Protein AF-A0A6J4X4U9-F1 (afdb_monomer_lite)

Sequence (83 aa):
MNHTLKGTDHAFSLEPVGLRKMVRDLHRCHEAMGEGVKRVYESEVIPIMKMGKKLVAACDLPVGHVFKPEDIAIKSPGDGLPP

pLDDT: mean 94.24, std 5.42, range [65.88, 98.38]

Structure (mmCIF, N/CA/C/O backbone):
data_AF-A0A6J4X4U9-F1
#
_entry.id   AF-A0A6J4X4U9-F1
#
loop_
_atom_site.group_PDB
_atom_site.id
_atom_site.type_symbol
_atom_site.label_atom_id
_atom_site.label_alt_id
_atom_site.label_comp_id
_atom_site.label_asym_id
_atom_site.label_entity_id
_atom_site.label_seq_id
_atom_site.pdbx_PDB_ins_code
_atom_site.Cartn_x
_atom_site.Cartn_y
_atom_site.Cartn_z
_atom_site.occupancy
_atom_site.B_iso_or_equiv
_atom_site.auth_seq_id
_atom_site.auth_comp_id
_atom_site.auth_asym_id
_atom_site.auth_atom_id
_atom_site.pdbx_PDB_model_num
ATOM 1 N N . MET A 1 1 ? 27.692 4.402 -34.360 1.00 65.88 1 MET A N 1
ATOM 2 C CA . MET A 1 1 ? 26.816 5.594 -34.342 1.00 65.88 1 MET A CA 1
ATOM 3 C C . MET A 1 1 ? 26.941 6.238 -32.973 1.00 65.88 1 MET A C 1
ATOM 5 O O . MET A 1 1 ? 26.820 5.508 -31.999 1.00 65.88 1 MET A O 1
ATOM 9 N N . ASN A 1 2 ? 27.260 7.532 -32.919 1.00 76.31 2 ASN A N 1
ATOM 10 C CA . ASN A 1 2 ? 27.546 8.311 -31.706 1.00 76.31 2 ASN A CA 1
ATOM 11 C C . ASN A 1 2 ? 26.892 9.699 -31.867 1.00 76.31 2 ASN A C 1
ATOM 13 O O . ASN A 1 2 ? 26.872 10.218 -32.986 1.00 76.31 2 ASN A O 1
ATOM 17 N N . HIS A 1 3 ? 26.367 10.288 -30.792 1.00 81.88 3 HIS A N 1
ATOM 18 C CA . HIS A 1 3 ? 25.709 11.603 -30.824 1.00 81.88 3 HIS A CA 1
ATOM 19 C C . HIS A 1 3 ? 26.642 12.782 -31.168 1.00 81.88 3 HIS A C 1
ATOM 21 O O . HIS A 1 3 ? 26.176 13.876 -31.467 1.00 81.88 3 HIS A O 1
ATOM 27 N N . THR A 1 4 ? 27.960 12.573 -31.133 1.00 83.56 4 THR A N 1
ATOM 28 C CA . THR A 1 4 ? 28.990 13.588 -31.436 1.00 83.56 4 THR A CA 1
ATOM 29 C C . THR A 1 4 ? 29.250 13.783 -32.937 1.00 83.56 4 THR A C 1
ATOM 31 O O . THR A 1 4 ? 30.104 14.584 -33.320 1.00 83.56 4 THR A O 1
ATOM 34 N N . LEU A 1 5 ? 28.542 13.059 -33.811 1.00 85.50 5 LEU A N 1
ATOM 35 C CA . LEU A 1 5 ? 28.662 13.206 -35.265 1.00 85.50 5 LEU A CA 1
ATOM 36 C C . LEU A 1 5 ? 28.101 14.556 -35.752 1.00 85.50 5 LEU A C 1
ATOM 38 O O . LEU A 1 5 ? 27.197 15.126 -35.148 1.00 85.50 5 LEU A O 1
ATOM 42 N N . LYS A 1 6 ? 28.634 15.071 -36.872 1.00 83.44 6 LYS A N 1
ATOM 43 C CA . LYS A 1 6 ? 28.190 16.346 -37.464 1.00 83.44 6 LYS A CA 1
ATOM 44 C C . LYS A 1 6 ? 26.726 16.273 -37.898 1.00 83.44 6 LYS A C 1
ATOM 46 O O . LYS A 1 6 ? 26.384 15.438 -38.725 1.00 83.44 6 LYS A O 1
ATOM 51 N N . GLY A 1 7 ? 25.914 17.203 -37.410 1.00 84.00 7 GLY A N 1
ATOM 52 C CA . GLY A 1 7 ? 24.487 17.316 -37.712 1.00 84.00 7 GLY A CA 1
ATOM 53 C C . GLY A 1 7 ? 23.724 17.663 -36.438 1.00 84.00 7 GLY A C 1
ATOM 54 O O . GLY A 1 7 ? 23.986 17.083 -35.389 1.00 84.00 7 GLY A O 1
ATOM 55 N N . THR A 1 8 ? 22.809 18.628 -36.511 1.00 84.81 8 THR A N 1
ATOM 56 C CA . THR A 1 8 ? 22.093 19.157 -35.335 1.00 84.81 8 THR A CA 1
ATOM 57 C C . THR A 1 8 ? 21.274 18.091 -34.612 1.00 84.81 8 THR A C 1
ATOM 59 O O . THR A 1 8 ? 21.176 18.124 -33.390 1.00 84.81 8 THR A O 1
ATOM 62 N N . ASP A 1 9 ? 20.767 17.100 -35.346 1.00 90.19 9 ASP A N 1
ATOM 63 C CA . ASP A 1 9 ? 19.883 16.063 -34.805 1.00 90.19 9 ASP A CA 1
ATOM 64 C C . ASP A 1 9 ? 20.640 14.908 -34.136 1.00 90.19 9 ASP A C 1
ATOM 66 O O . ASP A 1 9 ? 20.070 14.168 -33.329 1.00 90.19 9 ASP A O 1
ATOM 70 N N . HIS A 1 10 ? 21.939 14.745 -34.416 1.00 87.00 10 HIS A N 1
ATOM 71 C CA . HIS A 1 10 ? 22.730 13.672 -33.810 1.00 87.00 10 HIS A CA 1
ATOM 72 C C . HIS A 1 10 ? 22.857 13.838 -32.298 1.00 87.00 10 HIS A C 1
ATOM 74 O O . HIS A 1 10 ? 22.768 12.840 -31.586 1.00 87.00 10 HIS A O 1
ATOM 80 N N . ALA A 1 11 ? 22.958 15.078 -31.810 1.00 86.19 11 ALA A N 1
ATOM 81 C CA . ALA A 1 11 ? 23.008 15.388 -30.383 1.00 86.19 11 ALA A CA 1
ATOM 82 C C . ALA A 1 11 ? 21.738 14.949 -29.625 1.00 86.19 11 ALA A C 1
ATOM 84 O O . ALA A 1 11 ? 21.805 14.660 -28.432 1.00 86.19 11 ALA A O 1
ATOM 85 N N . PHE A 1 12 ? 20.594 14.870 -30.314 1.00 88.44 12 PHE A N 1
ATOM 86 C CA . PHE A 1 12 ? 19.301 14.487 -29.733 1.00 88.44 12 PHE A CA 1
ATOM 87 C C . PHE A 1 12 ? 18.922 13.024 -29.995 1.00 88.44 12 PHE A C 1
ATOM 89 O O . PHE A 1 12 ? 17.948 12.519 -29.437 1.00 88.44 12 PHE A O 1
ATOM 96 N N . SER A 1 13 ? 19.667 12.330 -30.854 1.00 90.81 13 SER A N 1
ATOM 97 C CA . SER A 1 13 ? 19.343 10.971 -31.276 1.00 90.81 13 SER A CA 1
ATOM 98 C C . SER A 1 13 ? 19.744 9.937 -30.226 1.00 90.81 13 SER A C 1
ATOM 100 O O . SER A 1 13 ? 20.822 9.999 -29.634 1.00 90.81 13 SER A O 1
ATOM 102 N N . LEU A 1 14 ? 18.907 8.914 -30.044 1.00 93.00 14 LEU A N 1
ATOM 103 C CA . LEU A 1 14 ? 19.270 7.766 -29.219 1.00 93.00 14 LEU A CA 1
ATOM 104 C C . LEU A 1 14 ? 20.356 6.932 -29.902 1.00 93.00 14 LEU A C 1
ATOM 106 O O . LEU A 1 14 ? 20.218 6.494 -31.044 1.00 93.00 14 LEU A O 1
ATOM 110 N N . GLU A 1 15 ? 21.412 6.623 -29.158 1.00 92.62 15 GLU A N 1
ATOM 111 C CA . GLU A 1 15 ? 22.375 5.600 -29.555 1.00 92.62 15 GLU A CA 1
ATOM 112 C C . GLU A 1 15 ? 21.743 4.198 -29.501 1.00 92.62 15 GLU A C 1
ATOM 114 O O . GLU A 1 15 ? 20.728 4.003 -28.823 1.00 92.62 15 GLU A O 1
ATOM 119 N N . PRO A 1 16 ? 22.345 3.170 -30.135 1.00 93.81 16 PRO A N 1
ATOM 120 C CA . PRO A 1 16 ? 21.752 1.832 -30.185 1.00 93.81 16 PRO A CA 1
ATOM 121 C C . PRO A 1 16 ? 21.361 1.259 -28.813 1.00 93.81 16 PRO A C 1
ATOM 123 O O . PRO A 1 16 ? 20.358 0.559 -28.694 1.00 93.81 16 PRO A O 1
ATOM 126 N N . VAL A 1 17 ? 22.125 1.564 -27.757 1.00 95.25 17 VAL A N 1
ATOM 127 C CA . VAL A 1 17 ? 21.782 1.162 -26.381 1.00 95.25 17 VAL A CA 1
ATOM 128 C C . VAL A 1 17 ? 20.540 1.903 -25.877 1.00 95.25 17 VAL A C 1
ATOM 130 O O . VAL A 1 17 ? 19.676 1.279 -25.263 1.00 95.25 17 VAL A O 1
ATOM 133 N N . GLY A 1 18 ? 20.446 3.210 -26.131 1.00 95.50 18 GLY A N 1
ATOM 134 C CA . GLY A 1 18 ? 19.299 4.035 -25.751 1.00 95.50 18 GLY A CA 1
ATOM 135 C C . GLY A 1 18 ? 18.021 3.575 -26.444 1.00 95.50 18 GLY A C 1
ATOM 136 O O . GLY A 1 18 ? 17.009 3.374 -25.780 1.00 95.50 18 GLY A O 1
ATOM 137 N N . LEU A 1 19 ? 18.098 3.284 -27.746 1.00 96.00 19 LEU A N 1
ATOM 138 C CA . LEU A 1 19 ? 16.964 2.766 -28.507 1.00 96.00 19 LEU A CA 1
ATOM 139 C C . LEU A 1 19 ? 16.485 1.411 -27.964 1.00 96.00 19 LEU A C 1
ATOM 141 O O . LEU A 1 19 ? 15.292 1.224 -27.743 1.00 96.00 19 LEU A O 1
ATOM 145 N N . ARG A 1 20 ? 17.407 0.482 -27.667 1.00 97.56 20 ARG A N 1
ATOM 146 C CA . ARG A 1 20 ? 17.051 -0.815 -27.060 1.00 97.56 20 ARG A CA 1
ATOM 147 C C . ARG A 1 20 ? 16.365 -0.659 -25.702 1.00 97.56 20 ARG A C 1
ATOM 149 O O . ARG A 1 20 ? 15.411 -1.380 -25.422 1.00 97.56 20 ARG A O 1
ATOM 156 N N . LYS A 1 21 ? 16.837 0.269 -24.862 1.00 98.12 21 LYS A N 1
ATOM 157 C CA . LYS A 1 21 ? 16.207 0.568 -23.566 1.00 98.12 21 LYS A CA 1
ATOM 158 C C . LYS A 1 21 ? 14.809 1.152 -23.754 1.00 98.12 21 LYS A C 1
ATOM 160 O O . LYS A 1 21 ? 13.887 0.660 -23.119 1.00 98.12 21 LYS A O 1
ATOM 165 N N . MET A 1 22 ? 14.646 2.110 -24.668 1.00 97.94 22 MET A N 1
ATOM 166 C CA . MET A 1 22 ? 13.348 2.718 -24.967 1.00 97.94 22 MET A CA 1
ATOM 167 C C . MET A 1 22 ? 12.324 1.667 -25.401 1.00 97.94 22 MET A C 1
ATOM 169 O O . MET A 1 22 ? 11.237 1.614 -24.840 1.00 97.94 22 MET A O 1
ATOM 173 N N . VAL A 1 23 ? 12.682 0.785 -26.339 1.00 98.12 23 VAL A N 1
ATOM 174 C CA . VAL A 1 23 ? 11.788 -0.293 -26.796 1.00 98.12 23 VAL A CA 1
ATOM 175 C C . VAL A 1 23 ? 11.412 -1.226 -25.642 1.00 98.12 23 VAL A C 1
ATOM 177 O O . VAL A 1 23 ? 10.231 -1.482 -25.424 1.00 98.12 23 VAL A O 1
ATOM 180 N N . ARG A 1 24 ? 12.393 -1.688 -24.852 1.00 98.12 24 ARG A N 1
ATOM 181 C CA . ARG A 1 24 ? 12.140 -2.510 -23.655 1.00 98.12 24 ARG A CA 1
ATOM 182 C C . ARG A 1 24 ? 11.167 -1.823 -22.693 1.00 98.12 24 ARG A C 1
ATOM 184 O O . ARG A 1 24 ? 10.272 -2.474 -22.162 1.00 98.12 24 ARG A O 1
ATOM 191 N N . ASP A 1 25 ? 11.368 -0.535 -22.440 1.00 98.38 25 ASP A N 1
ATOM 192 C CA . ASP A 1 25 ? 10.581 0.207 -21.460 1.00 98.38 25 ASP A CA 1
ATOM 193 C C . ASP A 1 25 ? 9.163 0.485 -21.967 1.00 98.38 25 ASP A C 1
ATOM 195 O O . ASP A 1 25 ? 8.229 0.361 -21.186 1.00 98.38 25 ASP A O 1
ATOM 199 N N . LEU A 1 26 ? 8.966 0.712 -23.271 1.00 98.31 26 LEU A N 1
ATOM 200 C CA . LEU A 1 26 ? 7.628 0.785 -23.872 1.00 98.31 26 LEU A CA 1
ATOM 201 C C . LEU A 1 26 ? 6.840 -0.521 -23.691 1.00 98.31 26 LEU A C 1
ATOM 203 O O . LEU A 1 26 ? 5.663 -0.473 -23.335 1.00 98.31 26 LEU A O 1
ATOM 207 N N . HIS A 1 27 ? 7.483 -1.680 -23.863 1.00 97.88 27 HIS A N 1
ATOM 208 C CA . HIS A 1 27 ? 6.839 -2.971 -23.595 1.00 97.88 27 HIS A CA 1
ATOM 209 C C . HIS A 1 27 ? 6.454 -3.125 -22.119 1.00 97.88 27 HIS A C 1
ATOM 211 O O . HIS A 1 27 ? 5.313 -3.463 -21.816 1.00 97.88 27 HIS A O 1
ATOM 217 N N . ARG A 1 28 ? 7.364 -2.793 -21.195 1.00 98.12 28 ARG A N 1
ATOM 218 C CA . ARG A 1 28 ? 7.080 -2.829 -19.750 1.00 98.12 28 ARG A CA 1
ATOM 219 C C . ARG A 1 28 ? 5.973 -1.864 -19.346 1.00 98.12 28 ARG A C 1
ATOM 221 O O . ARG A 1 28 ? 5.161 -2.202 -18.495 1.00 98.12 28 ARG A O 1
ATOM 228 N N . CYS A 1 29 ? 5.930 -0.672 -19.938 1.00 97.62 29 CYS A N 1
ATOM 229 C CA . CYS A 1 29 ? 4.856 0.286 -19.703 1.00 97.62 29 CYS A CA 1
ATOM 230 C C . CYS A 1 29 ? 3.507 -0.291 -20.134 1.00 97.62 29 CYS A C 1
ATOM 232 O O . CYS A 1 29 ? 2.543 -0.165 -19.388 1.00 97.62 29 CYS A O 1
ATOM 234 N N . HIS A 1 30 ? 3.440 -0.949 -21.294 1.00 95.31 30 HIS A N 1
ATOM 235 C CA . HIS A 1 30 ? 2.213 -1.599 -21.747 1.00 95.31 30 HIS A CA 1
ATOM 236 C C . HIS A 1 30 ? 1.728 -2.671 -20.763 1.00 95.31 30 HIS A C 1
ATOM 238 O O . HIS A 1 30 ? 0.564 -2.653 -20.374 1.00 95.31 30 HIS A O 1
ATOM 244 N N . GLU A 1 31 ? 2.627 -3.538 -20.296 1.00 95.31 31 GLU A N 1
ATOM 245 C CA . GLU A 1 31 ? 2.304 -4.554 -19.287 1.00 95.31 31 GLU A CA 1
ATOM 246 C C . GLU A 1 31 ? 1.863 -3.927 -17.954 1.00 95.31 31 GLU A C 1
ATOM 248 O O . GLU A 1 31 ? 0.859 -4.335 -17.376 1.00 95.31 31 GLU A O 1
ATOM 253 N N . ALA A 1 32 ? 2.583 -2.906 -17.480 1.00 95.12 32 ALA A N 1
ATOM 254 C CA . ALA A 1 32 ? 2.314 -2.251 -16.202 1.00 95.12 32 ALA A CA 1
ATOM 255 C C . ALA A 1 32 ? 1.009 -1.439 -16.188 1.00 95.12 32 ALA A C 1
ATOM 257 O O . ALA A 1 32 ? 0.404 -1.289 -15.128 1.00 95.12 32 ALA A O 1
ATOM 258 N N . MET A 1 33 ? 0.565 -0.913 -17.337 1.00 95.12 33 MET A N 1
ATOM 259 C CA . MET A 1 33 ? -0.731 -0.229 -17.446 1.00 95.12 33 MET A CA 1
ATOM 260 C C . MET A 1 33 ? -1.909 -1.179 -17.197 1.00 95.12 33 MET A C 1
ATOM 262 O O . MET A 1 33 ? -2.944 -0.749 -16.684 1.00 95.12 33 MET A O 1
ATOM 266 N N . GLY A 1 34 ? -1.752 -2.462 -17.534 1.0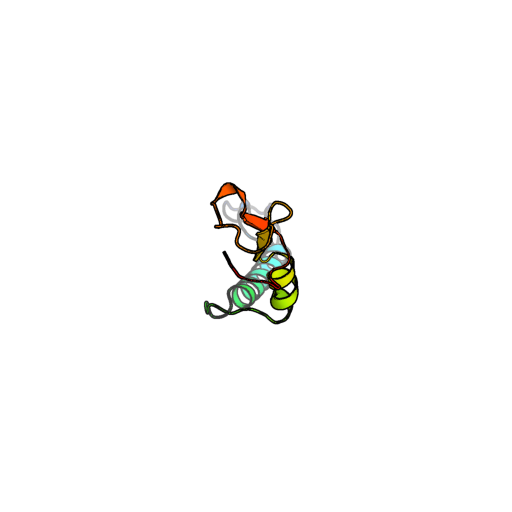0 92.00 34 GLY A N 1
ATOM 267 C CA . GLY A 1 34 ? -2.796 -3.464 -17.373 1.00 92.00 34 GLY A CA 1
ATOM 268 C C . GLY A 1 34 ? -4.087 -3.110 -18.119 1.00 92.00 34 GLY A C 1
ATOM 269 O O . GLY A 1 34 ? -4.085 -2.462 -19.162 1.00 92.00 34 GLY A O 1
ATOM 270 N N . GLU A 1 35 ? -5.212 -3.557 -17.570 1.00 93.31 35 GLU A N 1
ATOM 271 C CA . GLU A 1 35 ? -6.549 -3.451 -18.178 1.00 93.31 35 GLU A CA 1
ATOM 272 C C . GLU A 1 35 ? -7.400 -2.292 -17.622 1.00 93.31 35 GLU A C 1
ATOM 274 O O . GLU A 1 35 ? -8.552 -2.124 -18.011 1.00 93.31 35 GLU A O 1
ATOM 279 N N . GLY A 1 36 ? -6.864 -1.502 -16.684 1.00 91.81 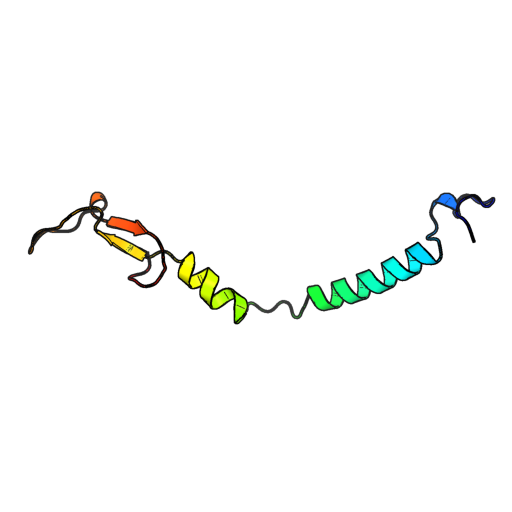36 GLY A N 1
ATOM 280 C CA . GLY A 1 36 ? -7.579 -0.369 -16.079 1.00 91.81 36 GLY A CA 1
ATOM 281 C C . GLY A 1 36 ? -8.745 -0.746 -15.151 1.00 91.81 36 GLY A C 1
ATOM 282 O O . GLY A 1 36 ? -9.503 0.130 -14.735 1.00 91.81 36 GLY A O 1
ATOM 283 N N . VAL A 1 37 ? -8.903 -2.027 -14.799 1.00 94.69 37 VAL A N 1
ATOM 284 C CA . VAL A 1 37 ? -9.991 -2.498 -13.931 1.00 94.69 37 VAL A CA 1
ATOM 285 C C . VAL A 1 37 ? -9.574 -2.502 -12.458 1.00 94.69 37 VAL A C 1
ATOM 287 O O . VAL A 1 37 ? -8.629 -3.175 -12.050 1.00 94.69 37 VAL A O 1
ATOM 290 N N . LYS A 1 38 ? -10.379 -1.802 -11.653 1.00 93.12 38 LYS A N 1
ATOM 291 C CA . LYS A 1 38 ? -10.525 -1.918 -10.193 1.00 93.12 38 LYS A CA 1
ATOM 292 C C . LYS A 1 38 ? -10.473 -3.355 -9.653 1.00 93.12 38 LYS A C 1
ATOM 294 O O . LYS A 1 38 ? -11.538 -3.960 -9.615 1.00 93.12 38 LYS A O 1
ATOM 299 N N . ARG A 1 39 ? -9.346 -3.890 -9.170 1.00 93.62 39 ARG A N 1
ATOM 300 C CA . ARG A 1 39 ? -9.326 -5.187 -8.458 1.00 93.62 39 ARG A CA 1
ATOM 301 C C . ARG A 1 39 ? -8.366 -5.202 -7.276 1.00 93.62 39 ARG A C 1
ATOM 303 O O . ARG A 1 39 ? -7.408 -4.440 -7.262 1.00 93.62 39 ARG A O 1
ATOM 310 N N . VAL A 1 40 ? -8.656 -6.069 -6.308 1.00 94.50 40 VAL A N 1
ATOM 311 C CA . VAL A 1 40 ? -7.728 -6.430 -5.231 1.00 94.50 40 VAL A CA 1
ATOM 312 C C . VAL A 1 40 ? -6.943 -7.649 -5.696 1.00 94.50 40 VAL A C 1
ATOM 314 O O . VAL A 1 40 ? -7.536 -8.644 -6.112 1.00 94.50 40 VAL A O 1
ATOM 317 N N . TYR A 1 41 ? -5.622 -7.568 -5.643 1.00 94.38 41 TYR A N 1
ATOM 318 C CA . TYR A 1 41 ? -4.737 -8.695 -5.899 1.00 94.38 41 TYR A CA 1
ATOM 319 C C . TYR A 1 41 ? -4.559 -9.536 -4.635 1.00 94.38 41 TYR A C 1
ATOM 321 O O . TYR A 1 41 ? -4.597 -9.023 -3.519 1.00 94.38 41 TYR A O 1
ATOM 329 N N . GLU A 1 42 ? -4.289 -10.830 -4.801 1.00 96.62 42 GLU A N 1
ATOM 330 C CA . GLU A 1 42 ? -4.060 -11.751 -3.678 1.00 96.62 42 GLU A CA 1
ATOM 331 C C . GLU A 1 42 ? -2.961 -11.238 -2.727 1.00 96.62 42 GLU A C 1
ATOM 333 O O . GLU A 1 42 ? -3.093 -11.280 -1.506 1.00 96.62 42 GLU A O 1
ATOM 338 N N . SER A 1 43 ? -1.905 -10.637 -3.289 1.00 96.75 43 SER A N 1
ATOM 339 C CA . SER A 1 43 ? -0.814 -10.017 -2.528 1.00 96.75 43 SER A CA 1
ATOM 340 C C . SER A 1 43 ? -1.242 -8.813 -1.683 1.00 96.75 43 SER A C 1
ATOM 342 O O . SER A 1 43 ? -0.528 -8.436 -0.756 1.00 96.75 43 SER A O 1
ATOM 344 N N . GLU A 1 44 ? -2.375 -8.187 -1.999 1.00 97.44 44 GLU A N 1
ATOM 345 C CA . GLU A 1 44 ? -2.901 -7.017 -1.295 1.00 97.44 44 GLU A CA 1
ATOM 346 C C . GLU A 1 44 ? -3.837 -7.394 -0.142 1.00 97.44 44 GLU A C 1
ATOM 348 O O . GLU A 1 44 ? -3.988 -6.600 0.785 1.00 97.44 44 GLU A O 1
ATOM 353 N N . VAL A 1 45 ? -4.410 -8.604 -0.132 1.00 96.25 45 VAL A N 1
ATOM 354 C CA . VAL A 1 45 ? -5.388 -9.042 0.883 1.00 96.25 45 VAL A CA 1
ATOM 355 C C . VAL A 1 45 ? -4.823 -8.919 2.302 1.00 96.25 45 VAL A C 1
ATOM 357 O O . VAL A 1 45 ? -5.434 -8.298 3.175 1.00 96.25 45 VAL A O 1
ATOM 360 N N . ILE A 1 46 ? -3.624 -9.462 2.532 1.00 97.19 46 ILE A N 1
ATOM 361 C CA . ILE A 1 46 ? -2.984 -9.448 3.855 1.00 97.19 46 ILE A CA 1
ATOM 362 C C . ILE A 1 46 ? -2.623 -8.012 4.288 1.00 97.19 46 ILE A C 1
ATOM 364 O O . ILE A 1 46 ? -2.991 -7.627 5.404 1.00 97.19 46 ILE A O 1
ATOM 368 N N . PRO A 1 47 ? -1.948 -7.184 3.460 1.00 97.31 47 PRO A N 1
ATOM 369 C CA . PRO A 1 47 ? -1.706 -5.779 3.785 1.00 97.31 47 PRO A CA 1
ATOM 370 C C . PRO A 1 47 ? -2.978 -4.973 4.062 1.00 97.31 47 PRO A C 1
ATOM 372 O O . PRO A 1 47 ? -2.995 -4.201 5.022 1.00 97.31 47 PRO A O 1
ATOM 375 N N . ILE A 1 48 ? -4.037 -5.167 3.267 1.00 96.56 48 ILE A N 1
ATOM 3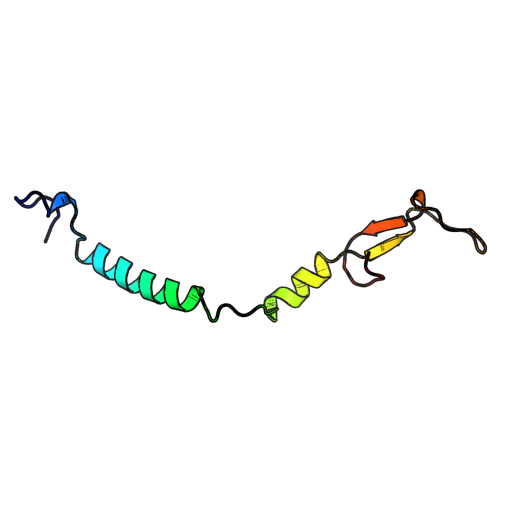76 C CA . ILE A 1 48 ? -5.319 -4.473 3.438 1.00 96.56 48 ILE A CA 1
ATOM 377 C C . ILE A 1 48 ? -5.925 -4.812 4.798 1.00 96.56 48 ILE A C 1
ATOM 379 O O . ILE A 1 48 ? -6.282 -3.898 5.535 1.00 96.56 48 ILE A O 1
ATOM 383 N N . MET A 1 49 ? -5.982 -6.090 5.182 1.00 96.31 49 MET A N 1
ATOM 384 C CA . MET A 1 49 ? -6.508 -6.481 6.495 1.00 96.31 49 MET A CA 1
ATOM 385 C C . MET A 1 49 ? -5.636 -5.938 7.634 1.00 96.31 49 MET A C 1
ATOM 387 O O . MET A 1 49 ? -6.147 -5.351 8.589 1.00 96.31 49 MET A O 1
ATOM 391 N N . LYS A 1 50 ? -4.309 -6.048 7.506 1.00 97.62 50 LYS A N 1
ATOM 392 C CA . LYS A 1 50 ? -3.359 -5.575 8.522 1.00 97.62 50 LYS A CA 1
ATOM 393 C C . LYS A 1 50 ? -3.479 -4.069 8.775 1.00 97.62 50 LYS A C 1
ATOM 395 O O . LYS A 1 50 ? -3.388 -3.635 9.921 1.00 97.62 50 LYS A O 1
ATOM 400 N N . MET A 1 51 ? -3.642 -3.277 7.715 1.00 97.44 51 MET A N 1
ATOM 401 C CA . MET A 1 51 ? -3.767 -1.815 7.795 1.00 97.44 51 MET A CA 1
ATOM 402 C C . MET A 1 51 ? -5.210 -1.344 7.997 1.00 97.44 51 MET A C 1
ATOM 404 O O . MET A 1 51 ? -5.424 -0.201 8.413 1.00 97.44 51 MET A O 1
ATOM 408 N N . GLY A 1 52 ? -6.182 -2.225 7.750 1.00 97.69 52 GLY A N 1
ATOM 409 C CA . GLY A 1 52 ? -7.600 -2.001 7.979 1.00 97.69 52 GLY A CA 1
ATOM 410 C C . GLY A 1 52 ? -7.873 -1.519 9.398 1.00 97.69 52 GLY A C 1
ATOM 411 O O . GLY A 1 52 ? -7.097 -1.762 10.331 1.00 97.69 52 GLY A O 1
ATOM 412 N N . LYS A 1 53 ? -8.956 -0.763 9.544 1.00 98.19 53 LYS A N 1
ATOM 413 C CA . LYS A 1 53 ? -9.351 -0.144 10.803 1.00 98.19 53 LYS A CA 1
ATOM 414 C C . LYS A 1 53 ? -10.603 -0.809 11.346 1.00 98.19 53 LYS A C 1
ATOM 416 O O . LYS A 1 53 ? -11.472 -1.207 10.579 1.00 98.19 53 LYS A O 1
ATOM 421 N N . LYS A 1 54 ? -10.681 -0.877 12.667 1.00 98.19 54 LYS A N 1
ATOM 422 C CA . LYS A 1 54 ? -11.849 -1.311 13.419 1.00 98.19 54 LYS A CA 1
ATOM 423 C C . LYS A 1 54 ? -12.136 -0.357 14.569 1.00 98.19 54 LYS A C 1
ATOM 425 O O . LYS A 1 54 ? -11.215 0.262 15.115 1.00 98.19 54 LYS A O 1
ATOM 430 N N . LEU A 1 55 ? -13.404 -0.292 14.946 1.00 97.75 55 LEU A N 1
ATOM 431 C CA . LEU A 1 55 ? -13.865 0.327 16.177 1.00 97.75 55 LEU A CA 1
ATOM 432 C C . LEU A 1 55 ? -13.503 -0.573 17.364 1.00 97.75 55 LEU A C 1
ATOM 434 O O . LEU A 1 55 ? -13.693 -1.790 17.327 1.00 97.75 55 LEU A O 1
ATOM 438 N N . VAL A 1 56 ? -12.966 0.032 18.417 1.00 97.25 56 VAL A N 1
ATOM 439 C CA . VAL A 1 56 ? -12.669 -0.611 19.701 1.00 97.25 56 VAL A CA 1
ATOM 440 C C . VAL A 1 56 ? -13.093 0.313 20.837 1.00 97.25 56 VAL A C 1
ATOM 442 O O . VAL A 1 56 ? -13.160 1.527 20.650 1.00 97.25 56 VAL A O 1
ATOM 445 N N . ALA A 1 57 ? -13.323 -0.242 22.026 1.00 97.06 57 ALA A N 1
ATOM 446 C CA . ALA A 1 57 ? -13.505 0.583 23.213 1.00 97.06 57 ALA A CA 1
ATOM 447 C C . ALA A 1 57 ? -12.200 1.340 23.531 1.00 97.06 57 ALA A C 1
ATOM 449 O O . ALA A 1 57 ? -11.103 0.767 23.491 1.00 97.06 57 ALA A O 1
ATOM 450 N N . ALA A 1 58 ? -12.312 2.637 23.805 1.00 97.44 58 ALA A N 1
ATOM 451 C CA . ALA A 1 58 ? -11.193 3.486 24.203 1.00 97.44 58 ALA A CA 1
ATOM 452 C C . ALA A 1 58 ? -10.742 3.201 25.648 1.00 97.44 58 ALA A C 1
ATOM 454 O O . ALA A 1 58 ? -9.572 3.396 25.980 1.00 97.44 58 ALA A O 1
ATOM 455 N N . CYS A 1 59 ? -11.660 2.704 26.476 1.00 95.62 59 CYS A N 1
ATOM 456 C CA . CYS A 1 59 ? -11.489 2.363 27.884 1.00 95.62 59 CYS A CA 1
ATOM 457 C C . CYS A 1 59 ? -12.403 1.182 28.269 1.00 95.62 59 CYS A C 1
ATOM 459 O O . CYS A 1 59 ? -13.162 0.682 27.437 1.00 95.62 59 CYS A O 1
ATOM 461 N N . ASP A 1 60 ? -12.329 0.733 29.523 1.00 96.88 60 ASP A N 1
ATOM 462 C CA . ASP A 1 60 ? -13.251 -0.273 30.058 1.00 96.88 60 ASP A CA 1
ATOM 463 C C . ASP A 1 60 ? -14.657 0.319 30.223 1.00 96.88 60 ASP A C 1
ATOM 465 O O . ASP A 1 60 ? -14.825 1.393 30.804 1.00 96.88 60 ASP A O 1
ATOM 469 N N . LEU A 1 61 ? -15.673 -0.401 29.741 1.00 96.69 61 LEU A N 1
ATOM 470 C CA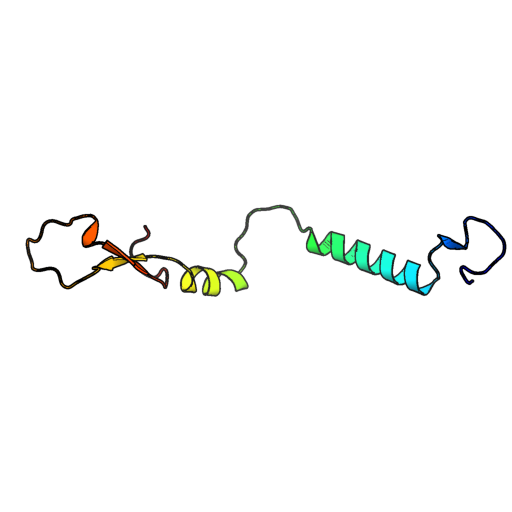 . LEU A 1 61 ? -17.065 0.051 29.752 1.00 96.69 61 LEU A CA 1
ATOM 471 C C . LEU A 1 61 ? -17.932 -0.898 30.594 1.00 96.69 61 LEU A C 1
ATOM 473 O O . LEU A 1 61 ? -17.984 -2.096 30.297 1.00 96.69 61 LEU A O 1
ATOM 477 N N . PRO A 1 62 ? -18.624 -0.402 31.637 1.00 96.12 62 PRO A N 1
ATOM 478 C CA . PRO A 1 62 ? -19.479 -1.238 32.469 1.00 96.12 62 PRO A CA 1
ATOM 479 C C . PRO A 1 62 ? -20.771 -1.640 31.745 1.00 96.12 62 PRO A C 1
ATOM 481 O O . PRO A 1 62 ? -21.252 -0.963 30.835 1.00 96.12 62 PRO A O 1
ATOM 484 N N . VAL A 1 63 ? -21.379 -2.746 32.182 1.00 97.12 63 VAL A N 1
ATOM 485 C CA . VAL A 1 63 ? -22.666 -3.214 31.643 1.00 97.12 63 VAL A CA 1
ATOM 486 C C . VAL A 1 63 ? -23.749 -2.156 31.870 1.00 97.12 63 VAL A C 1
ATOM 488 O O . VAL A 1 63 ? -23.885 -1.621 32.967 1.00 97.12 63 VAL A O 1
ATOM 491 N N . GLY A 1 64 ? -24.531 -1.874 30.825 1.00 96.44 64 GLY A N 1
ATOM 492 C CA . GLY A 1 64 ? -25.575 -0.845 30.848 1.00 96.44 64 GLY A CA 1
ATOM 493 C C . GLY A 1 64 ? -25.069 0.574 30.572 1.00 96.44 64 GLY A C 1
ATOM 494 O O . GLY A 1 64 ? -25.876 1.502 30.555 1.00 96.44 64 GLY A O 1
ATOM 495 N N . HIS A 1 65 ? -23.766 0.756 30.329 1.00 96.38 65 HIS A N 1
ATOM 496 C CA . HIS A 1 65 ? -23.213 2.034 29.886 1.00 96.38 65 HIS A CA 1
ATOM 497 C C . HIS A 1 65 ? -23.775 2.446 28.523 1.00 96.38 65 HIS A C 1
ATOM 499 O O . HIS A 1 65 ? -23.851 1.641 27.594 1.00 96.38 65 HIS A O 1
ATOM 505 N N . VAL A 1 66 ? -24.144 3.719 28.399 1.00 96.06 66 VAL A N 1
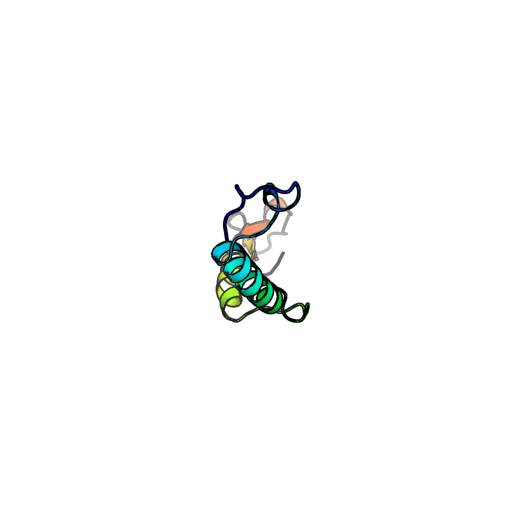ATOM 506 C CA . VAL A 1 66 ? -24.590 4.309 27.134 1.00 96.06 66 VAL A CA 1
ATOM 507 C C . VAL A 1 66 ? -23.377 4.901 26.428 1.00 96.06 66 VAL A C 1
ATOM 509 O O . VAL A 1 66 ? -22.768 5.837 26.942 1.00 96.06 66 VAL A O 1
ATOM 512 N N . PHE A 1 67 ? -23.055 4.363 25.250 1.00 94.44 67 PHE A N 1
ATOM 513 C CA . PHE A 1 67 ? -21.909 4.794 24.453 1.00 94.44 67 PHE A CA 1
ATOM 514 C C . PHE A 1 67 ? -21.933 6.289 24.134 1.00 94.44 67 PHE A C 1
ATOM 516 O O . PHE A 1 67 ? -22.955 6.845 23.723 1.00 94.44 67 PHE A O 1
ATOM 523 N N . LYS A 1 68 ? -20.757 6.901 24.234 1.00 95.69 68 LYS A N 1
ATOM 524 C CA . LYS A 1 68 ? -20.457 8.249 23.761 1.00 95.69 68 LYS A CA 1
ATOM 525 C C . LYS A 1 68 ? -19.352 8.204 22.705 1.00 95.69 68 LYS A C 1
ATOM 527 O O . LYS A 1 68 ? -18.601 7.230 22.652 1.00 95.69 68 LYS A O 1
ATOM 532 N N . PRO A 1 69 ? -19.205 9.253 21.880 1.00 95.56 69 PRO A N 1
ATOM 533 C CA . PRO A 1 69 ? -18.108 9.335 20.920 1.00 95.56 69 PRO A CA 1
ATOM 534 C C . PRO A 1 69 ? -16.724 9.150 21.557 1.00 95.56 69 PRO A C 1
ATOM 536 O O . PRO A 1 69 ? -15.866 8.512 20.956 1.00 95.56 69 PRO A O 1
ATOM 539 N N . GLU A 1 70 ? -16.517 9.650 22.781 1.00 96.62 70 GLU A N 1
ATOM 540 C CA . GLU A 1 70 ? -15.240 9.502 23.499 1.00 96.62 70 GLU A CA 1
ATOM 541 C C . GLU A 1 70 ? -14.883 8.044 23.846 1.00 96.62 70 GLU A C 1
ATOM 543 O O . GLU A 1 70 ? -13.707 7.725 24.014 1.00 96.62 70 GLU A O 1
ATOM 548 N N . ASP A 1 71 ? -15.879 7.155 23.932 1.00 97.38 71 ASP A N 1
ATOM 549 C CA . ASP A 1 71 ? -15.688 5.742 24.280 1.00 97.38 71 ASP A CA 1
ATOM 550 C C . ASP A 1 71 ? -15.183 4.911 23.092 1.00 97.38 71 ASP A C 1
ATOM 552 O O . ASP A 1 71 ? -14.825 3.742 23.255 1.00 97.38 71 ASP A O 1
ATOM 556 N N . ILE A 1 72 ? -15.171 5.487 21.886 1.00 96.75 72 ILE A N 1
ATOM 557 C CA . ILE A 1 72 ? -14.843 4.793 20.643 1.00 96.75 72 ILE A CA 1
ATOM 558 C C . ILE A 1 72 ? -13.457 5.227 20.172 1.00 96.75 72 ILE A C 1
ATOM 560 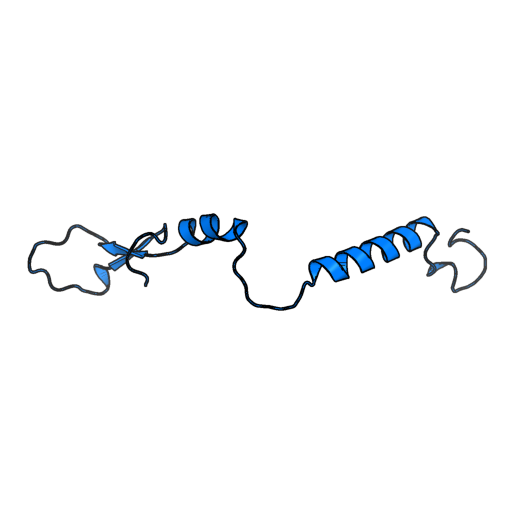O O . ILE A 1 72 ? -13.205 6.388 19.858 1.00 96.75 72 ILE A O 1
ATOM 564 N N . ALA A 1 73 ? -12.556 4.258 20.047 1.00 97.56 73 ALA A N 1
ATOM 565 C CA . ALA A 1 73 ? -11.270 4.435 19.393 1.00 97.56 73 ALA A CA 1
ATOM 566 C C . ALA A 1 73 ? -11.213 3.631 18.089 1.00 97.56 73 ALA A C 1
ATOM 568 O O . ALA A 1 73 ? -11.886 2.615 17.925 1.00 97.56 73 ALA A O 1
ATOM 569 N N . ILE A 1 74 ? -10.358 4.067 17.162 1.00 98.00 74 ILE A N 1
ATOM 570 C CA . ILE A 1 74 ? -10.137 3.394 15.880 1.00 98.00 74 ILE A CA 1
ATOM 571 C C . ILE A 1 74 ? -8.726 2.803 15.875 1.00 98.00 74 ILE A C 1
ATOM 573 O O . ILE A 1 74 ? -7.738 3.534 15.974 1.00 98.00 74 ILE A O 1
ATOM 577 N N . LYS A 1 75 ? -8.608 1.478 15.754 1.00 97.44 75 LYS A N 1
ATOM 578 C CA . LYS A 1 75 ? -7.317 0.763 15.747 1.00 97.44 75 LYS A CA 1
ATOM 579 C C . LYS A 1 75 ? -7.231 -0.222 14.580 1.00 97.44 75 LYS A C 1
ATOM 581 O O . LYS A 1 75 ? -8.228 -0.520 13.942 1.00 97.44 75 LYS A O 1
ATOM 586 N N . SER A 1 76 ? -6.025 -0.696 14.285 1.00 97.69 76 SER A N 1
ATOM 587 C CA . SER A 1 76 ? -5.774 -1.826 13.373 1.00 97.69 76 SER A CA 1
ATOM 588 C C . SER A 1 76 ? -5.528 -3.109 14.185 1.00 97.69 76 SER A C 1
ATOM 590 O O . SER A 1 76 ? -5.208 -2.992 15.373 1.00 97.69 76 SER A O 1
ATOM 592 N N . PRO A 1 77 ? -5.609 -4.316 13.591 1.00 97.81 77 PRO A N 1
ATOM 593 C CA . PRO A 1 77 ? -5.998 -4.618 12.206 1.00 97.81 77 PRO A CA 1
ATOM 594 C C . PRO A 1 77 ? -7.518 -4.538 11.970 1.00 97.81 77 PRO A C 1
ATOM 596 O O . PRO A 1 77 ? -8.283 -4.288 12.897 1.00 97.81 77 PRO A O 1
ATOM 599 N N . GLY A 1 78 ? -7.943 -4.687 10.713 1.00 96.56 78 GLY A N 1
ATOM 600 C CA . GLY A 1 78 ? -9.339 -4.607 10.262 1.00 96.56 78 GLY A CA 1
ATOM 601 C C . GLY A 1 78 ? -10.124 -5.906 10.456 1.00 96.56 78 GLY A C 1
ATOM 602 O O . GLY A 1 78 ? -10.857 -6.319 9.569 1.00 96.56 78 GLY A O 1
ATOM 603 N N . ASP A 1 79 ? -9.931 -6.572 11.589 1.00 96.25 79 ASP A N 1
ATOM 604 C CA . ASP A 1 79 ? -10.546 -7.846 11.989 1.00 96.25 79 ASP A CA 1
ATOM 605 C C . ASP A 1 79 ? -11.731 -7.647 12.960 1.00 96.25 79 ASP A C 1
ATOM 607 O O . ASP A 1 79 ? -12.074 -8.539 13.732 1.00 96.25 79 ASP A O 1
ATOM 611 N N . GLY A 1 80 ? -12.341 -6.459 12.961 1.00 95.31 80 GLY A N 1
ATOM 612 C CA . GLY A 1 80 ? -13.463 -6.107 13.833 1.00 95.31 80 GLY A CA 1
ATOM 613 C C . GLY A 1 80 ? -14.508 -5.249 13.127 1.00 95.31 80 GLY A C 1
ATOM 614 O O . GLY A 1 80 ? -14.544 -5.187 11.900 1.00 95.31 80 GLY A O 1
ATOM 615 N N . LEU A 1 81 ? -15.360 -4.579 13.906 1.00 96.00 81 LEU A N 1
ATOM 616 C CA . LEU A 1 81 ? -16.407 -3.710 13.368 1.00 96.00 81 LEU A CA 1
ATOM 617 C C . LEU A 1 81 ? -15.769 -2.543 12.589 1.00 96.00 81 LEU A C 1
ATOM 619 O O . LEU A 1 81 ? -14.978 -1.812 13.190 1.00 96.00 81 LEU A O 1
ATOM 623 N N . PRO A 1 82 ? -16.066 -2.357 11.291 1.00 94.75 82 PRO A N 1
ATOM 624 C CA . PRO A 1 82 ? -15.508 -1.248 10.531 1.00 94.75 82 PRO A CA 1
ATOM 625 C C . PRO A 1 82 ? -16.045 0.095 11.055 1.00 94.75 82 PRO A C 1
ATOM 627 O O . PRO A 1 82 ? -17.177 0.141 11.545 1.00 94.75 82 PRO A O 1
ATOM 630 N N . PRO A 1 83 ? -15.238 1.166 10.985 1.00 91.00 83 PRO A N 1
ATOM 631 C CA . PRO A 1 83 ? -15.720 2.526 11.197 1.00 91.00 83 PRO A CA 1
ATOM 632 C C . PRO A 1 83 ? -16.680 2.986 10.094 1.00 91.00 83 PRO A C 1
ATOM 634 O O . PRO A 1 83 ? -16.574 2.474 8.953 1.00 91.00 83 PRO A O 1
#

Foldseek 3Di:
DALPDPDPCSVVDDDPVRVVVVVVVVVVVVVVVPDPDDDDDPVCPVVLQFCAKAWDFPDDDDPPDDDDPNRIDIDDRNPYHHD

Radius of gyration: 27.98 Å; chains: 1; bounding box: 55×31×70 Å

Secondary structure (DSSP, 8-state):
--TTSSSTTGGGSPPHHHHHHHHHHHHHHHHHHTT------HHHHHHHHHH--EEEESS---TTPPP-GGGEEEESSSSS---